Protein AF-A0A5N7ZU34-F1 (afdb_monomer)

Radius of gyration: 12.86 Å; Cα contacts (8 Å, |Δi|>4): 92; chains: 1; bounding box: 30×30×30 Å

Secondary structure (DSSP, 8-state):
---GGG-TT---SSGGGTT-SSS-TTT--EEEE-STT---EEEEEETTEEEEHHHHHHTTS--

Sequence (63 aa):
MLDHTHAPEAASWIDAALGHADFPIQNLPMGVFRRDGGAPRVGVAIGDRVLDARAAVELGLLD

Structure (mmCIF, N/CA/C/O backbone):
data_AF-A0A5N7ZU34-F1
#
_entry.id   AF-A0A5N7ZU34-F1
#
loop_
_atom_site.group_PDB
_atom_site.id
_atom_site.type_symbol
_atom_site.label_atom_id
_atom_site.label_alt_id
_atom_site.label_comp_id
_atom_site.label_asym_id
_atom_site.label_entity_id
_atom_site.label_seq_id
_atom_site.pdbx_PDB_ins_code
_atom_site.Cartn_x
_atom_site.Cartn_y
_atom_site.Cartn_z
_atom_site.occupancy
_atom_site.B_iso_or_equiv
_atom_site.auth_seq_id
_atom_site.auth_comp_id
_atom_site.auth_asym_id
_atom_site.auth_atom_id
_atom_site.pdbx_PDB_model_num
ATOM 1 N N . MET A 1 1 ? 17.580 -17.439 -1.212 1.00 70.62 1 MET A N 1
ATOM 2 C CA . MET A 1 1 ? 16.852 -17.566 -2.491 1.00 70.62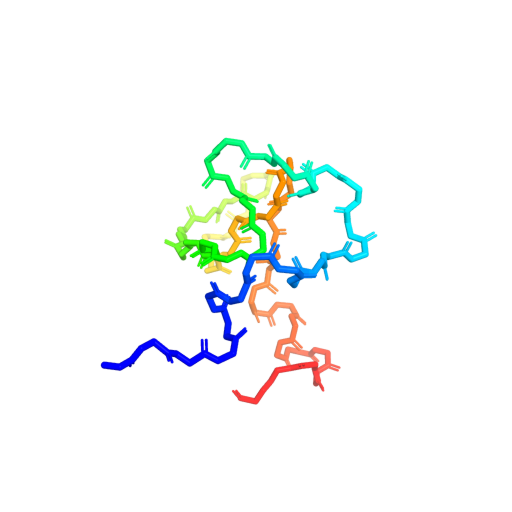 1 MET A CA 1
ATOM 3 C C . MET A 1 1 ? 15.679 -16.612 -2.403 1.00 70.62 1 MET A C 1
ATOM 5 O O . MET A 1 1 ? 14.975 -16.691 -1.408 1.00 70.62 1 MET A O 1
ATOM 9 N N . LEU A 1 2 ? 15.554 -15.672 -3.339 1.00 81.12 2 LEU A N 1
ATOM 10 C CA . LEU A 1 2 ? 14.409 -14.757 -3.386 1.00 81.12 2 LEU A CA 1
ATOM 11 C C . LEU A 1 2 ? 13.202 -15.500 -3.975 1.00 81.12 2 LEU A C 1
ATOM 13 O O . LEU A 1 2 ? 13.388 -16.389 -4.807 1.00 81.12 2 LEU A O 1
ATOM 17 N N . ASP A 1 3 ? 11.999 -15.179 -3.507 1.00 93.50 3 ASP A N 1
ATOM 18 C CA . ASP A 1 3 ? 10.750 -15.752 -4.011 1.00 93.50 3 ASP A CA 1
ATOM 19 C C . ASP A 1 3 ? 10.101 -14.846 -5.077 1.00 93.50 3 ASP A C 1
ATOM 21 O O . ASP A 1 3 ? 10.674 -13.842 -5.507 1.00 93.50 3 ASP A O 1
ATOM 25 N N . HIS A 1 4 ? 8.895 -15.208 -5.517 1.00 93.69 4 HIS A N 1
ATOM 26 C CA . HIS A 1 4 ? 8.149 -14.486 -6.550 1.00 93.69 4 HIS A CA 1
ATOM 27 C C . HIS A 1 4 ? 7.820 -13.023 -6.195 1.00 93.69 4 HIS A C 1
ATOM 29 O O . HIS A 1 4 ? 7.569 -12.234 -7.102 1.00 93.69 4 HIS A O 1
ATOM 35 N N . THR A 1 5 ? 7.844 -12.632 -4.914 1.00 94.69 5 THR A N 1
ATOM 36 C CA . THR A 1 5 ? 7.536 -11.250 -4.497 1.00 94.69 5 THR A CA 1
ATOM 37 C C . THR A 1 5 ? 8.629 -10.258 -4.902 1.00 94.69 5 THR A C 1
ATOM 39 O O . THR A 1 5 ? 8.371 -9.065 -5.027 1.00 94.69 5 THR A O 1
ATOM 42 N N . HIS A 1 6 ? 9.835 -10.753 -5.190 1.00 93.75 6 HIS A N 1
ATOM 43 C CA . HIS A 1 6 ? 10.981 -9.950 -5.616 1.00 93.75 6 HIS A CA 1
ATOM 44 C C . HIS A 1 6 ? 11.171 -9.944 -7.142 1.00 93.75 6 HIS A C 1
ATOM 46 O O . HIS A 1 6 ? 12.180 -9.431 -7.631 1.00 93.75 6 HIS A O 1
ATOM 52 N N . ALA A 1 7 ? 10.240 -10.536 -7.901 1.00 94.62 7 ALA A N 1
ATOM 53 C CA . ALA A 1 7 ? 10.315 -10.591 -9.356 1.00 94.62 7 ALA A CA 1
ATOM 54 C C . ALA A 1 7 ? 10.271 -9.165 -9.957 1.00 94.62 7 ALA A C 1
ATOM 56 O O . ALA A 1 7 ? 9.331 -8.414 -9.665 1.00 94.62 7 ALA A O 1
ATOM 57 N N . PRO A 1 8 ? 11.251 -8.763 -10.791 1.00 92.88 8 PRO A N 1
ATOM 58 C CA . PRO A 1 8 ? 11.276 -7.434 -11.415 1.00 92.88 8 PRO A CA 1
ATOM 59 C C . PRO A 1 8 ? 10.054 -7.132 -12.292 1.00 92.88 8 PRO A C 1
ATOM 61 O O . PRO A 1 8 ? 9.679 -5.975 -12.452 1.00 92.88 8 PRO A O 1
ATOM 64 N N . GLU A 1 9 ? 9.437 -8.166 -12.859 1.00 94.00 9 GLU A N 1
ATOM 65 C CA . GLU A 1 9 ? 8.244 -8.087 -13.700 1.00 94.00 9 GLU A CA 1
ATOM 66 C C . GLU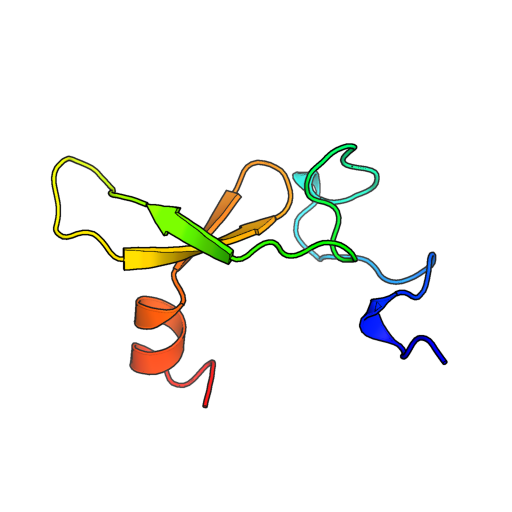 A 1 9 ? 6.926 -8.034 -12.913 1.00 94.00 9 GLU A C 1
ATOM 68 O O . GLU A 1 9 ? 5.874 -7.794 -13.509 1.00 94.00 9 GLU A O 1
ATOM 73 N N . ALA A 1 10 ? 6.953 -8.255 -11.592 1.00 95.25 10 ALA A N 1
ATOM 74 C CA . ALA A 1 10 ? 5.761 -8.115 -10.767 1.00 95.25 10 ALA A CA 1
ATOM 75 C C . ALA A 1 10 ? 5.257 -6.665 -10.818 1.00 95.25 10 ALA A C 1
ATOM 77 O O . ALA A 1 10 ? 6.022 -5.710 -10.661 1.00 95.25 10 ALA A O 1
ATOM 78 N N . ALA A 1 11 ? 3.951 -6.510 -11.020 1.00 95.12 11 ALA A N 1
ATOM 79 C CA . ALA A 1 11 ? 3.300 -5.219 -11.173 1.00 95.12 11 ALA A CA 1
ATOM 80 C C . ALA A 1 11 ? 2.100 -5.103 -10.232 1.00 95.12 11 ALA A C 1
ATOM 82 O O . ALA A 1 11 ? 1.368 -6.067 -10.003 1.00 95.12 11 ALA A O 1
ATOM 83 N N . SER A 1 12 ? 1.895 -3.898 -9.704 1.00 96.56 12 SER A N 1
ATOM 84 C CA . SER A 1 12 ? 0.683 -3.544 -8.970 1.00 96.56 12 SER A CA 1
ATOM 85 C C . SER A 1 12 ? -0.353 -2.964 -9.927 1.00 96.56 12 SER A C 1
ATOM 87 O O . SER A 1 12 ? -0.004 -2.298 -10.897 1.00 96.56 12 SER A O 1
ATOM 89 N N . TRP A 1 13 ? -1.631 -3.152 -9.606 1.00 96.62 13 TRP A N 1
ATOM 90 C CA . TRP A 1 13 ? -2.734 -2.415 -10.233 1.00 96.62 13 TRP A CA 1
ATOM 91 C C . TRP A 1 13 ? -2.798 -0.948 -9.771 1.00 96.62 13 TRP A C 1
ATOM 93 O O . TRP A 1 13 ? -3.581 -0.162 -10.296 1.00 96.62 13 TRP A O 1
ATOM 103 N N . ILE A 1 14 ? -1.996 -0.574 -8.771 1.00 96.75 14 ILE A N 1
ATOM 104 C CA . ILE A 1 14 ? -1.807 0.810 -8.344 1.00 96.75 14 ILE A CA 1
ATOM 105 C C . ILE A 1 14 ? -0.735 1.438 -9.239 1.00 96.75 14 ILE A C 1
ATOM 107 O O . ILE A 1 14 ? 0.453 1.179 -9.046 1.00 96.75 14 ILE A O 1
ATOM 111 N N . ASP A 1 15 ? -1.148 2.305 -10.166 1.00 97.06 15 ASP A N 1
ATOM 112 C CA . ASP A 1 15 ? -0.249 2.966 -11.128 1.00 97.06 15 ASP A CA 1
ATOM 113 C C . ASP A 1 15 ? 0.935 3.673 -10.452 1.00 97.06 15 ASP A C 1
ATOM 115 O O . ASP A 1 15 ? 2.068 3.582 -10.915 1.00 97.06 15 ASP A O 1
ATOM 119 N N . ALA A 1 16 ? 0.698 4.323 -9.308 1.00 96.38 16 ALA A N 1
ATOM 120 C CA . ALA A 1 16 ? 1.732 5.041 -8.561 1.00 96.38 16 ALA A CA 1
ATOM 121 C C . ALA A 1 16 ? 2.843 4.135 -7.998 1.00 96.38 16 ALA A C 1
ATOM 123 O O . ALA A 1 16 ? 3.884 4.639 -7.591 1.00 96.38 16 ALA A O 1
ATOM 124 N N . ALA A 1 17 ? 2.641 2.816 -7.945 1.00 97.25 17 ALA A N 1
ATOM 125 C CA . ALA A 1 17 ? 3.666 1.869 -7.515 1.00 97.25 17 ALA A CA 1
ATOM 126 C C . ALA A 1 17 ? 4.578 1.404 -8.662 1.00 97.25 17 ALA A C 1
ATOM 128 O O . ALA A 1 17 ? 5.642 0.838 -8.401 1.00 97.25 17 ALA A O 1
ATOM 129 N N . LEU A 1 18 ? 4.188 1.619 -9.923 1.00 95.06 18 LEU A N 1
ATOM 130 C CA . LEU A 1 18 ? 4.973 1.200 -11.083 1.00 95.06 18 LEU A CA 1
ATOM 131 C C . LEU A 1 18 ? 6.261 2.025 -11.173 1.00 95.06 18 LEU A C 1
ATOM 133 O O . LEU A 1 18 ? 6.234 3.223 -11.442 1.00 95.06 18 LEU A O 1
ATOM 137 N N . GLY A 1 19 ? 7.402 1.373 -10.939 1.00 92.25 19 GLY A N 1
ATOM 138 C CA . GLY A 1 19 ? 8.714 2.026 -10.965 1.00 92.25 19 GLY A CA 1
ATOM 139 C C . GLY A 1 19 ? 8.947 3.029 -9.828 1.00 92.25 19 GLY A C 1
ATOM 140 O O . GLY A 1 19 ? 9.865 3.842 -9.923 1.00 92.25 19 GLY A O 1
ATOM 141 N N . HIS A 1 20 ? 8.137 2.996 -8.764 1.00 96.81 20 HIS A N 1
ATOM 142 C CA . HIS A 1 20 ? 8.331 3.874 -7.613 1.00 96.81 20 HIS A CA 1
ATOM 143 C C . HIS A 1 20 ? 9.680 3.581 -6.937 1.00 96.81 20 HIS A C 1
ATOM 145 O O . HI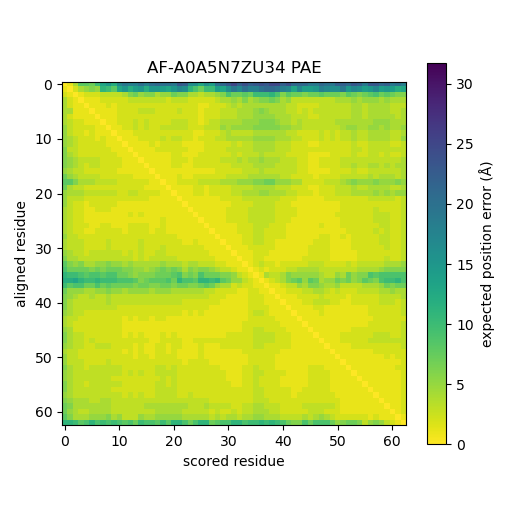S A 1 20 ? 10.003 2.425 -6.682 1.00 96.81 20 HIS A O 1
ATOM 151 N N . ALA A 1 21 ? 10.455 4.625 -6.614 1.00 96.56 21 ALA A N 1
ATOM 152 C CA . ALA A 1 21 ? 11.805 4.472 -6.060 1.00 96.56 21 ALA A CA 1
ATOM 153 C C . ALA A 1 21 ? 11.804 3.792 -4.680 1.00 96.56 21 ALA A C 1
ATOM 155 O O . ALA A 1 21 ? 12.534 2.829 -4.468 1.00 96.56 21 ALA A O 1
ATOM 156 N N . ASP A 1 22 ? 10.953 4.274 -3.768 1.00 97.69 22 ASP A N 1
ATOM 157 C CA . ASP A 1 22 ? 10.911 3.757 -2.395 1.00 97.69 22 ASP A CA 1
ATOM 158 C C . ASP A 1 22 ? 9.861 2.664 -2.174 1.00 97.69 22 ASP A C 1
ATOM 160 O O . ASP A 1 22 ? 10.131 1.698 -1.474 1.00 97.69 22 ASP A O 1
ATOM 164 N N . PHE A 1 23 ? 8.662 2.779 -2.753 1.00 98.12 23 PHE A N 1
ATOM 165 C CA . PHE A 1 23 ? 7.528 1.891 -2.468 1.00 98.12 23 PHE A CA 1
ATOM 166 C C . PHE A 1 23 ? 7.001 1.145 -3.708 1.00 98.12 23 PHE A C 1
ATOM 168 O O . PHE A 1 23 ? 5.801 1.219 -3.995 1.00 98.12 23 PHE A O 1
ATOM 175 N N . PRO A 1 24 ? 7.853 0.430 -4.466 1.00 97.69 24 PRO A N 1
ATOM 176 C CA . PRO A 1 24 ? 7.374 -0.452 -5.521 1.00 97.69 24 PRO A CA 1
ATOM 177 C C . PRO A 1 24 ? 6.704 -1.700 -4.916 1.00 97.69 24 PRO A C 1
ATOM 179 O O . PRO A 1 24 ? 6.830 -1.979 -3.718 1.00 97.69 24 PRO A O 1
ATOM 182 N N . ILE A 1 25 ? 6.017 -2.490 -5.748 1.00 97.69 25 ILE A N 1
ATOM 183 C CA . ILE A 1 25 ? 5.322 -3.720 -5.313 1.00 97.69 25 ILE A CA 1
ATOM 184 C C . ILE A 1 25 ? 6.266 -4.767 -4.698 1.00 97.69 25 ILE A C 1
ATOM 186 O O . ILE A 1 25 ? 5.822 -5.615 -3.936 1.00 97.69 25 ILE A O 1
ATOM 190 N N . GLN A 1 26 ? 7.565 -4.679 -4.981 1.00 97.31 26 GLN A N 1
ATOM 191 C CA . GLN A 1 26 ? 8.599 -5.555 -4.434 1.00 97.31 26 GLN A CA 1
ATOM 192 C C . GLN A 1 26 ? 9.051 -5.172 -3.013 1.00 97.31 26 GLN A C 1
ATOM 194 O O . GLN A 1 26 ? 9.720 -5.976 -2.373 1.00 97.31 26 GLN A O 1
ATOM 199 N N . ASN A 1 27 ? 8.756 -3.958 -2.519 1.00 97.25 27 ASN A N 1
ATOM 200 C CA . ASN A 1 27 ? 9.265 -3.503 -1.214 1.00 97.25 27 ASN A CA 1
ATOM 201 C C . ASN A 1 27 ? 8.261 -3.709 -0.070 1.00 97.25 27 ASN A C 1
ATOM 203 O O . ASN A 1 27 ? 8.618 -4.250 0.970 1.00 97.25 27 ASN A O 1
ATOM 207 N N . LEU A 1 28 ? 7.014 -3.258 -0.253 1.00 96.81 28 LEU A N 1
ATOM 208 C CA . LEU A 1 28 ? 5.913 -3.396 0.719 1.00 96.81 28 LEU A CA 1
ATOM 209 C C . LEU A 1 28 ? 6.321 -3.220 2.204 1.00 96.81 28 LEU A C 1
ATOM 211 O O . LEU A 1 28 ? 6.051 -4.100 3.029 1.00 96.81 28 LEU A O 1
ATOM 215 N N . PRO A 1 29 ? 6.953 -2.094 2.595 1.00 98.00 29 PRO A N 1
ATOM 216 C CA . PRO A 1 29 ? 7.377 -1.910 3.973 1.00 98.00 29 PRO A CA 1
ATOM 217 C C . PRO A 1 29 ? 6.167 -1.703 4.890 1.00 98.00 29 PRO A C 1
ATOM 219 O O . PRO A 1 29 ? 5.227 -0.969 4.568 1.00 98.00 29 PRO A O 1
ATOM 222 N N . MET A 1 30 ? 6.220 -2.322 6.068 1.00 98.19 30 MET A N 1
ATOM 223 C CA . MET A 1 30 ? 5.217 -2.152 7.116 1.00 98.19 30 MET A CA 1
ATOM 224 C C . MET A 1 30 ? 5.543 -0.954 8.008 1.00 98.19 30 MET A C 1
ATOM 226 O O . MET A 1 30 ? 6.693 -0.726 8.382 1.00 98.19 30 MET A O 1
ATOM 230 N N . GLY A 1 31 ? 4.508 -0.225 8.412 1.00 97.94 31 GLY A N 1
ATOM 231 C CA . GLY A 1 31 ? 4.622 0.901 9.330 1.00 97.94 31 GLY A CA 1
ATOM 232 C C . GLY A 1 31 ? 3.341 1.158 10.115 1.00 97.94 31 GLY A C 1
ATOM 233 O O . GLY A 1 31 ? 2.327 0.481 9.945 1.00 97.94 31 GLY A O 1
ATOM 234 N N . VAL A 1 32 ? 3.393 2.163 10.991 1.00 97.81 32 VAL A N 1
ATOM 235 C CA . VAL A 1 32 ? 2.227 2.643 11.740 1.00 97.81 32 VAL A CA 1
ATOM 236 C C . VAL A 1 32 ? 1.807 3.995 11.184 1.00 97.81 32 VAL A C 1
ATOM 238 O O . VAL A 1 32 ? 2.612 4.923 11.141 1.00 97.81 32 VAL A O 1
ATOM 241 N N . PHE A 1 33 ? 0.538 4.126 10.810 1.00 96.38 33 PHE A N 1
ATOM 242 C CA . PHE A 1 33 ? -0.034 5.375 10.311 1.00 96.38 33 PHE A CA 1
ATOM 243 C C . PHE A 1 33 ? -1.276 5.776 11.114 1.00 96.38 33 PHE A C 1
ATOM 245 O O . PHE A 1 33 ? -1.828 5.000 11.900 1.00 96.38 33 PHE A O 1
ATOM 252 N N . ARG A 1 34 ? -1.709 7.026 10.933 1.00 95.62 34 ARG A N 1
ATOM 253 C CA . ARG A 1 34 ? -2.971 7.560 11.457 1.00 95.62 34 ARG A CA 1
ATOM 254 C C . ARG A 1 34 ? -3.641 8.384 10.369 1.00 95.62 34 ARG A C 1
ATOM 256 O O . ARG A 1 34 ? -2.970 9.160 9.696 1.00 95.62 34 ARG A O 1
ATOM 263 N N . ARG A 1 35 ? -4.960 8.250 10.242 1.00 91.31 35 ARG A N 1
ATOM 264 C CA . ARG A 1 35 ? -5.797 9.108 9.397 1.00 91.31 35 ARG A CA 1
ATOM 265 C C . ARG A 1 35 ? -6.612 10.039 10.291 1.00 91.31 35 ARG A C 1
ATOM 267 O O . ARG A 1 35 ? -7.240 9.558 11.231 1.00 91.31 35 ARG A O 1
ATOM 274 N N . ASP A 1 36 ? -6.561 11.342 10.023 1.00 89.75 36 ASP A N 1
ATOM 275 C CA . ASP A 1 36 ? -7.391 12.387 10.649 1.00 89.75 36 ASP A CA 1
ATOM 276 C C . ASP A 1 36 ? -7.462 12.337 12.190 1.00 89.75 36 ASP A C 1
ATOM 278 O O . ASP A 1 36 ? -8.521 12.487 12.791 1.00 89.75 36 ASP A O 1
ATOM 282 N N . GLY A 1 37 ? -6.329 12.082 12.857 1.00 90.25 37 GLY A N 1
ATOM 283 C CA . GLY A 1 37 ? -6.267 12.004 14.326 1.00 90.25 37 GLY A CA 1
ATOM 284 C C . GLY A 1 37 ? -6.885 10.738 14.938 1.00 90.25 37 GLY A C 1
ATOM 285 O O . GLY A 1 37 ? -6.970 10.630 16.160 1.00 90.25 37 GLY A O 1
ATOM 286 N N . GLY A 1 38 ? -7.287 9.765 14.117 1.00 92.50 38 GLY A N 1
ATOM 287 C CA . GLY A 1 38 ? -7.776 8.468 14.571 1.00 92.50 38 GLY A CA 1
ATOM 288 C C . GLY A 1 38 ? -6.710 7.611 15.267 1.00 92.50 38 GLY A C 1
ATOM 289 O O . GLY A 1 38 ? -5.525 7.950 15.339 1.00 92.50 38 GLY A O 1
ATOM 290 N N . ALA A 1 39 ? -7.142 6.452 15.770 1.00 95.31 39 ALA A N 1
ATOM 291 C CA . ALA A 1 39 ? -6.249 5.487 16.407 1.00 95.31 39 ALA A CA 1
ATOM 292 C C . ALA A 1 39 ? -5.123 5.031 15.447 1.00 95.31 39 ALA A C 1
ATOM 294 O O . ALA A 1 39 ? -5.383 4.883 14.250 1.00 95.31 39 ALA A O 1
ATOM 295 N N . PRO A 1 40 ? -3.890 4.798 15.946 1.00 97.06 40 PRO A N 1
ATOM 296 C CA . PRO A 1 40 ? -2.805 4.233 15.142 1.00 97.06 40 PRO A CA 1
ATOM 297 C C . PRO A 1 40 ? -3.173 2.857 14.587 1.00 97.06 40 PRO A C 1
ATOM 299 O O . PRO A 1 40 ? -3.766 2.040 15.292 1.00 97.06 40 PRO A O 1
ATOM 302 N N . ARG A 1 41 ? -2.800 2.607 13.329 1.00 96.81 41 ARG A N 1
ATOM 303 C CA . ARG A 1 41 ? -3.050 1.350 12.609 1.00 96.81 41 ARG A CA 1
ATOM 304 C C . ARG A 1 41 ? -1.790 0.878 11.901 1.00 96.81 41 ARG A C 1
ATOM 306 O O . ARG A 1 41 ? -0.942 1.693 11.541 1.00 96.81 41 ARG A O 1
ATOM 313 N N . VAL A 1 42 ? -1.688 -0.434 11.708 1.00 97.94 42 VAL A N 1
ATOM 314 C CA . VAL A 1 42 ? -0.656 -1.040 10.861 1.00 97.94 42 VAL A CA 1
ATOM 315 C C . VAL A 1 42 ? -1.039 -0.821 9.404 1.00 97.94 42 VAL A C 1
ATOM 317 O O . VAL A 1 42 ? -2.189 -1.049 9.025 1.00 97.94 42 VAL A O 1
ATOM 320 N N . GLY A 1 43 ? -0.079 -0.388 8.593 1.00 97.94 43 GLY A N 1
ATOM 321 C CA . GLY A 1 43 ? -0.261 -0.270 7.156 1.00 97.94 43 GLY A CA 1
ATOM 322 C C . GLY A 1 43 ? 0.986 -0.638 6.366 1.00 97.94 43 GLY A C 1
ATOM 323 O O . GLY A 1 43 ? 2.083 -0.720 6.920 1.00 97.94 43 GLY A O 1
ATOM 324 N N . VAL A 1 44 ? 0.790 -0.860 5.070 1.00 98.31 44 VAL A N 1
ATOM 325 C CA . VAL A 1 44 ? 1.842 -1.198 4.102 1.00 98.31 44 VAL A CA 1
ATOM 326 C C . VAL A 1 44 ? 1.921 -0.092 3.057 1.00 98.31 44 VAL A C 1
ATOM 328 O O . VAL A 1 44 ? 0.901 0.239 2.449 1.00 98.31 44 VAL A O 1
ATOM 331 N N . ALA A 1 45 ? 3.100 0.498 2.854 1.00 98.31 45 ALA A N 1
ATOM 332 C CA . ALA A 1 45 ? 3.279 1.530 1.830 1.00 98.31 45 ALA A CA 1
ATOM 333 C C . ALA A 1 45 ? 3.332 0.910 0.424 1.00 98.31 45 ALA A C 1
ATOM 335 O O . ALA A 1 45 ? 4.007 -0.099 0.213 1.00 98.31 45 ALA A O 1
ATOM 336 N N . ILE A 1 46 ? 2.630 1.519 -0.534 1.00 98.25 46 ILE A N 1
ATOM 337 C CA . ILE A 1 46 ? 2.599 1.093 -1.937 1.00 98.25 46 ILE A CA 1
ATOM 338 C C . ILE A 1 46 ? 2.345 2.298 -2.851 1.00 98.25 46 ILE A C 1
ATOM 340 O O . ILE A 1 46 ? 1.276 2.911 -2.819 1.00 98.25 46 ILE A O 1
ATOM 344 N N . GLY A 1 47 ? 3.337 2.660 -3.666 1.00 97.75 47 GLY A N 1
ATOM 345 C CA . GLY A 1 47 ? 3.323 3.915 -4.416 1.00 97.75 47 GLY A CA 1
ATOM 346 C C . GLY A 1 47 ? 3.141 5.124 -3.492 1.00 97.75 47 GLY A C 1
ATOM 347 O O . GLY A 1 47 ? 3.830 5.258 -2.485 1.00 97.75 47 GLY A O 1
ATOM 348 N N . ASP A 1 48 ? 2.151 5.964 -3.794 1.00 97.38 48 ASP A N 1
ATOM 349 C CA . ASP A 1 48 ? 1.738 7.118 -2.984 1.00 97.38 48 ASP A CA 1
ATOM 350 C C . ASP A 1 48 ? 0.639 6.792 -1.948 1.00 97.38 48 ASP A C 1
ATOM 352 O O . ASP A 1 48 ? 0.028 7.692 -1.366 1.00 97.38 48 ASP A O 1
ATOM 356 N N . ARG A 1 49 ? 0.359 5.502 -1.715 1.00 97.44 49 ARG A N 1
ATOM 357 C CA . ARG A 1 49 ? -0.751 5.021 -0.877 1.00 97.44 49 ARG A CA 1
ATOM 358 C C . ARG A 1 49 ? -0.263 4.164 0.282 1.00 97.44 49 ARG A C 1
ATOM 360 O O . ARG A 1 49 ? 0.857 3.660 0.302 1.00 97.44 49 ARG A O 1
ATOM 367 N N . VAL A 1 50 ? -1.163 3.960 1.241 1.00 97.69 50 VAL A N 1
ATOM 368 C CA . VAL A 1 50 ? -0.988 3.016 2.348 1.00 97.69 50 VAL A CA 1
ATOM 369 C C . VAL A 1 50 ? -2.173 2.054 2.360 1.00 97.69 50 VAL A C 1
ATOM 371 O O . VAL A 1 50 ? -3.322 2.492 2.422 1.00 97.69 50 VAL A O 1
ATOM 374 N N . LEU A 1 51 ? -1.899 0.750 2.311 1.00 97.50 51 LEU A N 1
ATOM 375 C CA . LEU A 1 51 ? -2.886 -0.297 2.574 1.00 97.50 51 LEU A C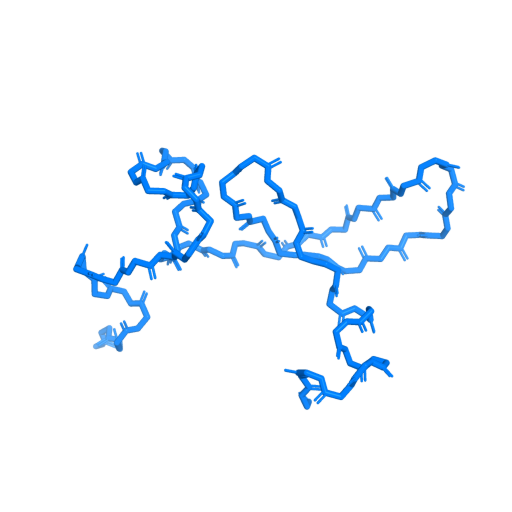A 1
ATOM 376 C C . LEU A 1 51 ? -3.112 -0.396 4.087 1.00 97.50 51 LEU A C 1
ATOM 378 O O . LEU A 1 51 ? -2.167 -0.658 4.827 1.00 97.50 51 LEU A O 1
ATOM 382 N N . ASP A 1 52 ? -4.350 -0.215 4.549 1.00 97.56 52 ASP A N 1
ATOM 383 C CA . ASP A 1 52 ? -4.731 -0.437 5.950 1.00 97.56 52 ASP A CA 1
ATOM 384 C C . ASP A 1 52 ? -4.911 -1.940 6.206 1.00 97.56 52 ASP A C 1
ATOM 386 O O . ASP A 1 52 ? -5.899 -2.542 5.777 1.00 97.56 52 ASP A O 1
ATOM 390 N N . ALA A 1 53 ? -3.952 -2.549 6.909 1.00 96.81 53 ALA A N 1
ATOM 391 C CA . ALA A 1 53 ? -3.954 -3.988 7.163 1.00 96.81 53 ALA A CA 1
ATOM 392 C C . ALA A 1 53 ? -5.155 -4.417 8.016 1.00 96.81 53 ALA A C 1
ATOM 394 O O . ALA A 1 53 ? -5.743 -5.471 7.783 1.00 96.81 53 ALA A O 1
ATOM 395 N N . ARG A 1 54 ? -5.566 -3.580 8.978 1.00 95.38 54 ARG A N 1
ATOM 396 C CA . ARG A 1 54 ? -6.717 -3.883 9.831 1.00 95.38 54 ARG A CA 1
ATOM 397 C C . ARG A 1 54 ? -8.012 -3.855 9.026 1.00 95.38 54 ARG A C 1
ATOM 399 O O . ARG A 1 54 ? -8.827 -4.756 9.186 1.00 95.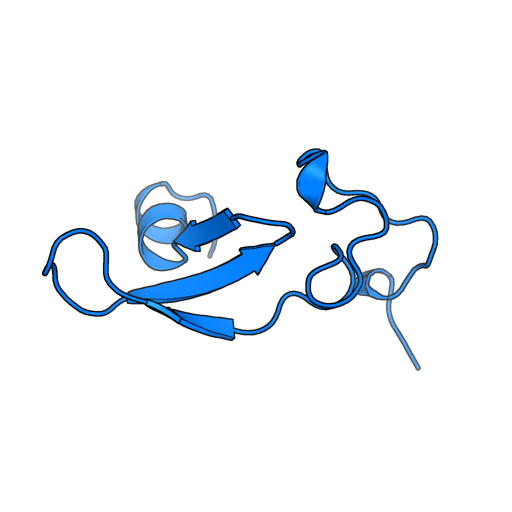38 54 ARG A O 1
ATOM 406 N N . ALA A 1 55 ? -8.190 -2.852 8.169 1.00 96.38 55 ALA A N 1
ATOM 407 C CA . ALA A 1 55 ? -9.373 -2.776 7.315 1.00 96.38 55 ALA A CA 1
ATOM 408 C C . ALA A 1 55 ? -9.455 -3.974 6.356 1.00 96.38 55 ALA A C 1
ATOM 410 O O . ALA A 1 55 ? -10.534 -4.512 6.138 1.00 96.38 55 ALA A O 1
ATOM 411 N N . ALA A 1 56 ? -8.319 -4.422 5.816 1.00 97.38 56 ALA A N 1
ATOM 412 C CA . ALA A 1 56 ? -8.270 -5.594 4.949 1.00 97.38 56 ALA A CA 1
ATOM 413 C C . ALA A 1 56 ? -8.676 -6.890 5.679 1.00 97.38 56 ALA A C 1
ATOM 415 O O . ALA A 1 56 ? -9.465 -7.653 5.128 1.00 97.38 56 ALA A O 1
ATOM 416 N N . VAL A 1 57 ? -8.230 -7.103 6.924 1.00 97.25 57 VAL A N 1
ATOM 417 C CA . VAL A 1 57 ? -8.676 -8.242 7.756 1.00 97.25 57 VAL A CA 1
ATOM 418 C C . VAL A 1 57 ? -10.170 -8.144 8.081 1.00 97.25 57 VAL A C 1
ATOM 420 O O . VAL A 1 57 ? -10.902 -9.115 7.929 1.00 97.25 57 VAL A O 1
ATOM 423 N N . GLU A 1 58 ? -10.660 -6.964 8.477 1.00 96.94 58 GLU A N 1
ATOM 424 C CA . GLU A 1 58 ? -12.087 -6.744 8.780 1.00 96.94 58 GLU A CA 1
ATOM 425 C C . GLU A 1 58 ? -12.996 -6.990 7.557 1.00 96.94 58 GLU A C 1
ATOM 427 O O . GLU A 1 58 ? -14.149 -7.391 7.718 1.00 96.94 58 GLU A O 1
ATOM 432 N N . LEU A 1 59 ? -12.474 -6.791 6.341 1.00 98.12 59 LEU A N 1
ATOM 433 C CA . LEU A 1 59 ? -13.152 -7.089 5.075 1.00 98.12 59 LEU A CA 1
ATOM 434 C C . LEU A 1 59 ? -12.951 -8.534 4.582 1.00 98.12 59 LEU A C 1
ATOM 436 O O . LEU A 1 59 ? -13.517 -8.890 3.550 1.00 98.12 59 LEU A O 1
ATOM 440 N N . GLY A 1 60 ? -12.158 -9.358 5.275 1.00 97.69 60 GLY A N 1
ATOM 441 C CA . GLY A 1 60 ? -11.838 -10.726 4.852 1.00 97.6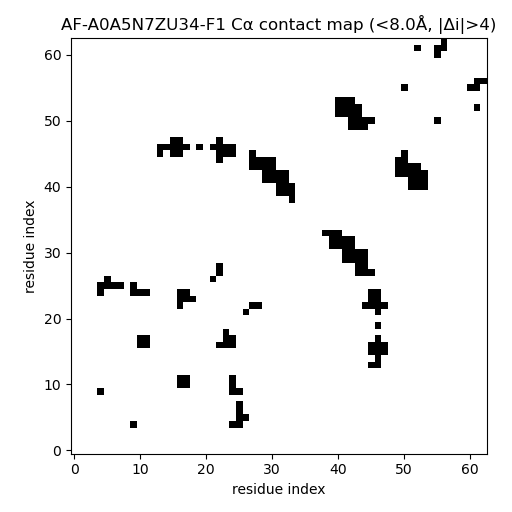9 60 GLY A CA 1
ATOM 442 C C . GLY A 1 60 ? -10.958 -10.801 3.598 1.00 97.69 60 GLY A C 1
A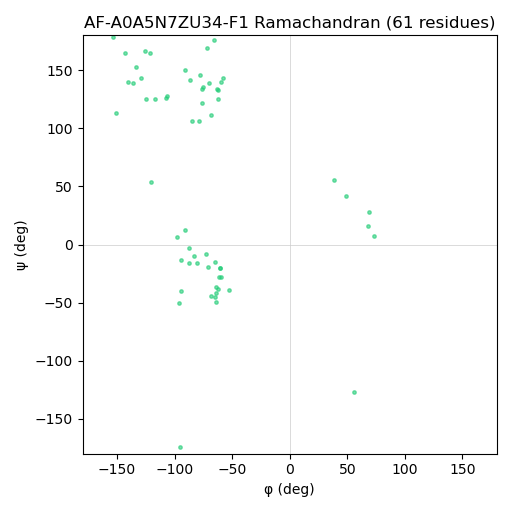TOM 443 O O . GLY A 1 60 ? -11.073 -11.743 2.821 1.00 97.69 60 GLY A O 1
ATOM 444 N N . LEU A 1 61 ? -10.124 -9.784 3.362 1.00 96.69 61 LEU A N 1
ATOM 445 C CA . LEU A 1 61 ? -9.169 -9.726 2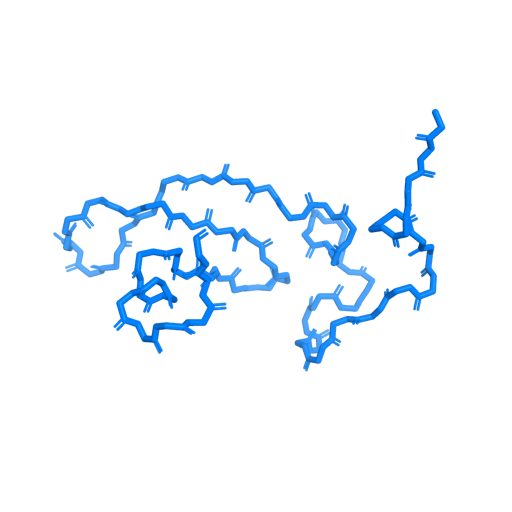.246 1.00 96.69 61 LEU A CA 1
ATOM 446 C C . LEU A 1 61 ? -7.768 -10.218 2.636 1.00 96.69 61 LEU A C 1
ATOM 448 O O . LEU A 1 61 ? -6.928 -10.414 1.759 1.00 96.69 61 LEU A O 1
ATOM 452 N N . LEU A 1 62 ? -7.509 -10.357 3.938 1.00 92.50 62 LEU A N 1
ATOM 453 C CA . LEU A 1 62 ? -6.269 -10.862 4.525 1.00 92.50 62 LEU A CA 1
ATOM 454 C C . LEU A 1 62 ? -6.609 -11.762 5.721 1.00 92.50 62 LEU A C 1
ATOM 456 O O . LEU A 1 62 ? -7.496 -11.406 6.502 1.00 92.50 62 LEU A O 1
ATOM 460 N N . ASP A 1 63 ? -5.878 -12.872 5.847 1.00 84.81 63 ASP A N 1
ATOM 461 C CA . ASP A 1 63 ? -5.990 -13.872 6.923 1.00 84.81 63 ASP A CA 1
ATOM 462 C C . ASP A 1 63 ? -4.912 -13.692 8.008 1.00 84.81 63 ASP A C 1
ATOM 464 O O . ASP A 1 63 ? -3.771 -13.294 7.661 1.00 84.81 63 ASP A O 1
#

pLDDT: mean 95.33, std 4.41, range [70.62, 98.31]

Nearest PDB structures (foldseek):
  4qku-assembly1_A  TM=9.475E-01  e=1.655E-03  Burkholderia cenocepacia J2315
  4qku-assembly2_C  TM=9.526E-01  e=2.161E-03  Burkholderia cenocepacia J2315

Mean predicted aligned error: 3.08 Å

Solvent-accessibl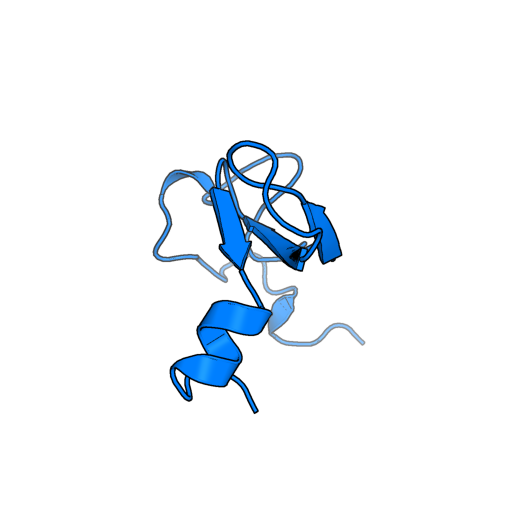e surface area (backbone atoms only — not comparable to full-atom values): 3919 Å² total; per-residue (Å²): 135,86,60,78,65,66,40,88,84,63,77,57,94,50,69,60,17,65,86,30,89,82,23,19,70,63,57,51,52,76,47,79,48,64,62,95,87,46,75,79,40,55,26,30,39,43,29,91,44,68,49,52,51,63,60,34,39,78,69,69,77,46,135

Foldseek 3Di:
DDDPQQDPPDQDPPPLQVVPPQAHSSHFDWDWDDDPPDDIFIWTDGRPDTHGPVVCVVVVNHD